Protein AF-N4UXJ7-F1 (afdb_monomer_lite)

Structure (mmCIF, N/CA/C/O backbone):
data_AF-N4UXJ7-F1
#
_entry.id   AF-N4UXJ7-F1
#
loop_
_atom_site.group_PDB
_atom_site.id
_atom_site.type_symbol
_atom_site.label_atom_id
_atom_site.label_alt_id
_atom_site.label_comp_id
_atom_site.label_asym_id
_atom_site.label_entity_id
_atom_site.label_seq_id
_atom_site.pdbx_PDB_ins_code
_atom_site.Cartn_x
_atom_site.Cartn_y
_atom_site.Cartn_z
_atom_site.occupancy
_atom_site.B_iso_or_equiv
_atom_site.auth_seq_id
_atom_site.auth_comp_id
_atom_site.auth_asym_id
_atom_site.auth_atom_id
_atom_site.pdbx_PDB_model_num
ATOM 1 N N . MET A 1 1 ? -17.975 12.031 4.681 1.00 67.38 1 MET A N 1
ATOM 2 C CA . MET A 1 1 ? -16.791 12.435 3.891 1.00 67.38 1 MET A CA 1
ATOM 3 C C . MET A 1 1 ? -15.882 11.219 3.790 1.00 67.38 1 MET A C 1
ATOM 5 O O . MET A 1 1 ? -15.698 10.565 4.808 1.00 67.38 1 MET A O 1
ATOM 9 N N . VAL A 1 2 ? -15.416 10.852 2.595 1.00 83.19 2 VAL A N 1
ATOM 10 C CA . VAL A 1 2 ? -14.556 9.668 2.386 1.00 83.19 2 VAL A CA 1
ATOM 11 C C . VAL A 1 2 ? -13.098 10.100 2.517 1.00 83.19 2 VAL A C 1
ATOM 13 O O . VAL A 1 2 ? -12.705 11.061 1.859 1.00 83.19 2 VAL A O 1
ATOM 16 N N . ASN A 1 3 ? -12.307 9.414 3.348 1.00 90.19 3 ASN A N 1
ATOM 17 C CA . ASN A 1 3 ? -10.877 9.698 3.476 1.00 90.19 3 ASN A CA 1
ATOM 18 C C . ASN A 1 3 ? -10.069 8.797 2.535 1.00 90.19 3 ASN A C 1
ATOM 20 O O . ASN A 1 3 ? -9.943 7.595 2.779 1.00 90.19 3 ASN A O 1
ATOM 24 N N . ALA A 1 4 ? -9.561 9.374 1.448 1.00 91.44 4 ALA A N 1
ATOM 25 C CA . ALA A 1 4 ? -8.794 8.674 0.425 1.00 91.44 4 ALA A CA 1
ATOM 26 C C . ALA A 1 4 ? -7.290 8.909 0.597 1.00 91.44 4 ALA A C 1
ATOM 28 O O . ALA A 1 4 ? -6.869 10.035 0.859 1.00 91.44 4 ALA A O 1
ATOM 29 N N . ALA A 1 5 ? -6.476 7.874 0.380 1.00 93.44 5 ALA A N 1
ATOM 30 C CA . ALA A 1 5 ? -5.021 8.002 0.321 1.00 93.44 5 ALA A CA 1
ATOM 31 C C . ALA A 1 5 ? -4.498 7.718 -1.091 1.00 93.44 5 ALA A C 1
ATOM 33 O O . ALA A 1 5 ? -4.968 6.804 -1.771 1.00 93.44 5 ALA A O 1
ATOM 34 N N . ILE A 1 6 ? -3.486 8.476 -1.514 1.00 93.44 6 ILE A N 1
ATOM 35 C CA . ILE A 1 6 ? -2.790 8.281 -2.789 1.00 93.44 6 ILE A CA 1
ATOM 36 C C . ILE A 1 6 ? -1.342 7.895 -2.477 1.00 93.44 6 ILE A C 1
ATOM 38 O O . ILE A 1 6 ? -0.559 8.717 -2.001 1.00 93.44 6 ILE A O 1
ATOM 42 N N . ALA A 1 7 ? -0.986 6.638 -2.734 1.00 92.69 7 ALA A N 1
ATOM 43 C CA . ALA A 1 7 ? 0.390 6.167 -2.628 1.00 92.69 7 ALA A CA 1
ATOM 44 C C . ALA A 1 7 ? 1.181 6.631 -3.857 1.00 92.69 7 ALA A C 1
ATOM 46 O O . ALA A 1 7 ? 0.739 6.414 -4.985 1.00 92.69 7 ALA A O 1
ATOM 47 N N . ASP A 1 8 ? 2.349 7.237 -3.627 1.00 89.06 8 ASP A N 1
ATOM 48 C CA . ASP A 1 8 ? 3.152 7.938 -4.647 1.00 89.06 8 ASP A CA 1
ATOM 49 C C . ASP A 1 8 ? 2.455 9.185 -5.242 1.00 89.06 8 ASP A C 1
ATOM 51 O O . ASP A 1 8 ? 2.557 9.506 -6.426 1.00 89.06 8 ASP A O 1
ATOM 55 N N . GLY A 1 9 ? 1.718 9.915 -4.395 1.00 87.44 9 GLY A N 1
ATOM 56 C CA . GLY A 1 9 ? 0.935 11.097 -4.778 1.00 87.44 9 GLY A CA 1
ATOM 57 C C . GLY A 1 9 ? 1.742 12.309 -5.266 1.00 87.44 9 GLY A C 1
ATOM 58 O O . GLY A 1 9 ? 1.169 13.228 -5.843 1.00 87.44 9 GLY A O 1
ATOM 59 N N . THR A 1 10 ? 3.062 12.334 -5.069 1.00 87.38 10 THR A N 1
ATOM 60 C CA . THR A 1 10 ? 3.930 13.460 -5.465 1.00 87.38 10 THR A CA 1
ATOM 61 C C . THR A 1 10 ? 4.324 13.429 -6.945 1.00 87.38 10 THR A C 1
ATOM 63 O O . THR A 1 10 ? 4.755 14.450 -7.489 1.00 87.38 10 THR A O 1
ATOM 66 N N . GLY A 1 11 ? 4.153 12.284 -7.616 1.00 83.81 11 GLY A N 1
ATOM 67 C CA . GLY A 1 11 ? 4.396 12.131 -9.049 1.00 83.81 11 GLY A CA 1
ATOM 68 C C . GLY A 1 11 ? 3.406 12.914 -9.918 1.00 83.81 11 GLY A C 1
ATOM 69 O O . GLY A 1 11 ? 2.413 13.458 -9.440 1.00 83.81 11 GLY A O 1
ATOM 70 N N . VAL A 1 12 ? 3.651 12.967 -11.233 1.00 85.50 12 VAL A N 1
ATOM 71 C CA . VAL A 1 12 ? 2.790 13.707 -12.182 1.00 85.50 12 VAL A CA 1
ATOM 72 C C . VAL A 1 12 ? 1.332 13.248 -12.093 1.00 85.50 12 VAL A C 1
ATOM 74 O O . VAL A 1 12 ? 0.457 14.079 -11.887 1.00 85.50 12 VAL A O 1
ATOM 77 N N . VAL A 1 13 ? 1.082 11.936 -12.163 1.00 87.88 13 VAL A N 1
ATOM 78 C CA . VAL A 1 13 ? -0.278 11.376 -12.081 1.00 87.88 13 VAL A CA 1
ATOM 79 C C . VAL A 1 13 ? -0.893 11.607 -10.697 1.00 87.88 13 VAL A C 1
ATOM 81 O O . VAL A 1 13 ? -2.050 12.003 -10.599 1.00 87.88 13 VAL A O 1
ATOM 84 N N . GLY A 1 14 ? -0.115 11.405 -9.62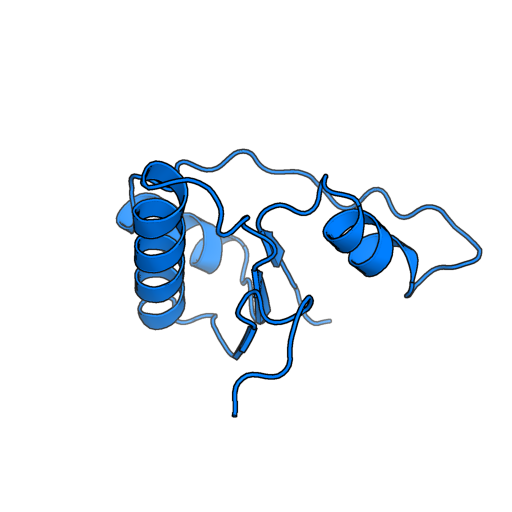9 1.00 88.56 14 GLY A N 1
ATOM 85 C CA . GLY A 1 14 ? -0.567 11.606 -8.252 1.00 88.56 14 GLY A CA 1
ATOM 86 C C . GLY A 1 14 ? -1.028 13.039 -7.980 1.00 88.56 14 GLY A C 1
ATOM 87 O O . GLY A 1 14 ? -2.124 13.239 -7.459 1.00 88.56 14 GLY A O 1
ATOM 88 N N . ARG A 1 15 ? -0.250 14.035 -8.421 1.00 87.19 15 ARG A N 1
ATOM 89 C CA . ARG A 1 15 ? -0.612 15.456 -8.298 1.00 87.19 15 ARG A CA 1
ATOM 90 C C . ARG A 1 15 ? -1.877 15.785 -9.071 1.00 87.19 15 ARG A C 1
ATOM 92 O O . ARG A 1 15 ? -2.767 16.415 -8.517 1.00 87.19 15 ARG A O 1
ATOM 99 N N . THR A 1 16 ? -2.006 15.288 -10.301 1.00 88.94 16 THR A N 1
ATOM 100 C CA . THR A 1 16 ? -3.231 15.483 -11.085 1.00 88.94 16 THR A CA 1
ATOM 101 C C . THR A 1 16 ? -4.460 14.912 -10.376 1.00 88.94 16 THR A C 1
ATOM 103 O O . THR A 1 16 ? -5.509 15.544 -10.399 1.00 88.94 16 THR A O 1
ATOM 106 N N . LEU A 1 17 ? -4.351 13.764 -9.699 1.00 88.06 17 LEU A N 1
ATOM 107 C CA . LEU A 1 17 ? -5.463 13.191 -8.927 1.00 88.06 17 LEU A CA 1
ATOM 108 C C . LEU A 1 17 ? -5.824 14.009 -7.676 1.00 88.06 17 LEU A C 1
ATOM 110 O O . LEU A 1 17 ? -6.985 14.005 -7.271 1.00 88.06 17 LEU A O 1
ATOM 114 N N . ILE A 1 18 ? -4.854 14.701 -7.076 1.00 87.38 18 ILE A N 1
ATOM 115 C CA . ILE A 1 18 ? -5.076 15.616 -5.945 1.00 87.38 18 ILE A CA 1
ATOM 116 C C . ILE A 1 18 ? -5.739 16.916 -6.421 1.00 87.38 18 ILE A C 1
ATOM 118 O O . ILE A 1 18 ? -6.623 17.436 -5.746 1.00 87.38 18 ILE A O 1
ATOM 122 N N . GLU A 1 19 ? -5.320 17.431 -7.577 1.00 82.38 19 GLU A N 1
ATOM 123 C CA . GLU A 1 19 ? -5.708 18.747 -8.100 1.00 82.38 19 GLU A CA 1
ATOM 124 C C . GLU A 1 19 ? -7.026 18.724 -8.894 1.00 82.38 19 GLU A C 1
ATOM 126 O O . GLU A 1 19 ? -7.803 19.671 -8.811 1.00 82.38 19 GLU A O 1
ATOM 131 N N . ALA A 1 20 ? -7.324 17.643 -9.624 1.00 78.56 20 ALA A N 1
ATOM 132 C CA . ALA A 1 20 ? -8.514 17.536 -10.478 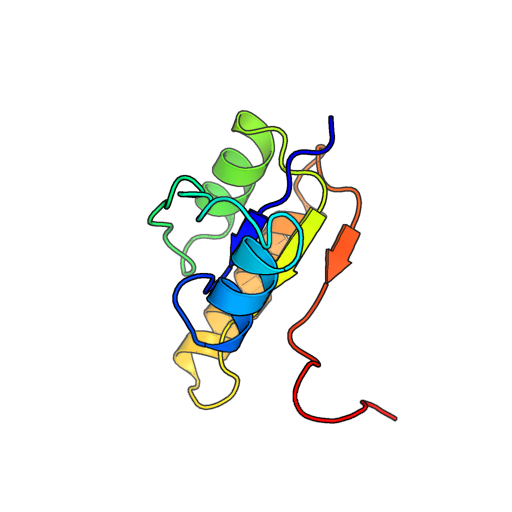1.00 78.56 20 ALA A CA 1
ATOM 133 C C . ALA A 1 20 ? -9.866 17.855 -9.795 1.00 78.56 20 ALA A C 1
ATOM 135 O O . ALA A 1 20 ? -10.725 18.430 -10.464 1.00 78.56 20 ALA A O 1
ATOM 136 N N . PRO A 1 21 ? -10.102 17.517 -8.510 1.00 69.62 21 PRO A N 1
ATOM 137 C CA . PRO A 1 21 ? -11.360 17.839 -7.837 1.00 69.62 21 PRO A CA 1
ATOM 138 C C . PRO A 1 21 ? -11.541 19.332 -7.520 1.00 69.62 21 PRO A C 1
ATOM 140 O O . PRO A 1 21 ? -12.676 19.759 -7.339 1.00 69.62 21 PRO A O 1
ATOM 143 N N . ASN A 1 22 ? -10.454 20.110 -7.435 1.00 64.19 22 ASN A N 1
ATOM 144 C CA . ASN A 1 22 ? -10.460 21.502 -6.973 1.00 64.19 22 ASN A CA 1
ATOM 145 C C . ASN A 1 22 ? -9.674 22.389 -7.951 1.00 64.19 22 ASN A C 1
ATOM 147 O O . ASN A 1 22 ? -8.630 22.940 -7.613 1.00 64.19 22 ASN A O 1
ATOM 151 N N . ALA A 1 23 ? -10.167 22.515 -9.185 1.00 59.97 23 ALA A N 1
ATOM 152 C CA . ALA A 1 23 ? -9.498 23.292 -10.234 1.00 59.97 23 ALA A CA 1
ATOM 153 C C . ALA A 1 23 ? -9.255 24.775 -9.861 1.00 59.97 23 ALA A C 1
ATOM 155 O O . ALA A 1 23 ? -8.362 25.399 -10.430 1.00 59.97 23 ALA A O 1
ATOM 156 N N . ASP A 1 24 ? -10.008 25.310 -8.892 1.00 59.66 24 ASP A N 1
ATOM 157 C CA . ASP A 1 24 ? -9.956 26.714 -8.463 1.00 59.66 24 ASP A CA 1
ATOM 158 C C . ASP A 1 24 ? -9.097 26.970 -7.202 1.00 59.66 24 ASP A C 1
ATOM 160 O O . ASP A 1 24 ? -8.700 28.107 -6.952 1.00 59.66 24 ASP A O 1
ATOM 164 N N . GLU A 1 25 ? -8.734 25.939 -6.429 1.00 57.34 25 GLU A N 1
ATOM 165 C CA . GLU A 1 25 ? -7.878 26.058 -5.237 1.00 57.34 25 GLU A CA 1
ATOM 166 C C . GLU A 1 25 ? -6.891 24.897 -5.188 1.00 57.34 25 GLU A C 1
ATOM 168 O O . GLU A 1 25 ? -7.304 23.748 -5.110 1.00 57.34 25 GLU A O 1
ATOM 173 N N . LYS A 1 26 ? -5.581 25.178 -5.167 1.00 56.50 26 LYS A N 1
ATOM 174 C CA . LYS A 1 26 ? -4.546 24.140 -5.053 1.00 56.50 26 LYS A CA 1
ATOM 175 C C . LYS A 1 26 ? -4.683 23.419 -3.703 1.00 56.50 26 LYS A C 1
ATOM 177 O O . LYS A 1 26 ? -4.249 23.972 -2.687 1.00 56.50 26 LYS A O 1
ATOM 182 N N . PRO A 1 27 ? -5.222 22.190 -3.647 1.00 58.34 27 PRO A N 1
ATOM 183 C CA . PRO A 1 27 ? -5.430 21.529 -2.377 1.00 58.34 27 PRO A CA 1
ATOM 184 C C . PRO A 1 27 ? -4.091 20.943 -1.922 1.00 58.34 27 PRO A C 1
ATOM 186 O O . PRO A 1 27 ? -3.534 20.035 -2.541 1.00 58.34 27 PRO A O 1
ATOM 189 N N . LEU A 1 28 ? -3.547 21.474 -0.827 1.00 67.94 28 LEU A N 1
ATOM 190 C CA . LEU A 1 28 ? -2.437 20.848 -0.111 1.00 67.94 28 LEU A CA 1
ATOM 191 C C . LEU A 1 28 ? -2.984 19.630 0.642 1.00 67.94 28 LEU A C 1
ATOM 193 O O . LEU A 1 28 ? -3.348 19.717 1.814 1.00 67.94 28 LEU A O 1
ATOM 197 N N . ALA A 1 29 ? -3.075 18.488 -0.042 1.00 81.31 29 ALA A N 1
ATOM 198 C CA . ALA A 1 29 ? -3.334 17.223 0.631 1.00 81.31 29 ALA A CA 1
ATOM 199 C C . ALA A 1 29 ? -2.175 16.925 1.606 1.00 81.31 29 ALA A C 1
ATOM 201 O O . ALA A 1 29 ? -1.004 17.069 1.230 1.00 81.31 29 ALA A O 1
ATOM 202 N N . PRO A 1 30 ? -2.460 16.519 2.857 1.00 88.94 30 PRO A N 1
ATOM 203 C CA . PRO A 1 30 ? -1.414 16.188 3.812 1.00 88.94 30 PRO A CA 1
ATOM 204 C C . PRO A 1 30 ? -0.563 15.033 3.276 1.00 88.94 30 PRO A C 1
ATOM 206 O O . PRO A 1 30 ? -1.079 14.008 2.831 1.00 88.94 30 PRO A O 1
ATOM 209 N N . THR A 1 31 ? 0.755 15.219 3.304 1.00 90.00 31 THR A N 1
ATOM 210 C CA . THR A 1 31 ? 1.723 14.225 2.831 1.00 90.00 31 THR A CA 1
ATOM 211 C C . THR A 1 31 ? 2.267 13.444 4.018 1.00 90.00 31 THR A C 1
ATOM 213 O O . THR A 1 31 ? 2.641 14.031 5.031 1.00 90.00 31 THR A O 1
ATOM 216 N N . TYR A 1 32 ? 2.324 12.121 3.879 1.00 92.69 32 TYR A N 1
ATOM 217 C CA . TYR A 1 32 ? 2.853 11.220 4.894 1.00 92.69 32 TYR A CA 1
ATOM 218 C C . TYR A 1 32 ? 3.963 10.368 4.297 1.00 92.69 32 TYR A C 1
ATOM 220 O O . TYR A 1 32 ? 3.799 9.790 3.221 1.00 92.69 32 TYR A O 1
ATOM 228 N N . GLU A 1 33 ? 5.075 10.272 5.014 1.00 91.81 33 GLU A N 1
ATOM 229 C CA . GLU A 1 33 ? 6.102 9.280 4.731 1.00 91.81 33 GLU A CA 1
ATOM 230 C C . GLU A 1 33 ? 5.722 7.970 5.424 1.00 91.81 33 GLU A C 1
ATOM 232 O O . GLU A 1 33 ? 5.313 7.965 6.588 1.00 91.81 33 GLU A O 1
ATOM 237 N N . VAL A 1 34 ? 5.806 6.862 4.691 1.00 92.50 34 VAL A N 1
ATOM 238 C CA . VAL A 1 34 ? 5.467 5.528 5.192 1.00 92.50 34 VAL A CA 1
ATOM 239 C C . VAL A 1 34 ? 6.509 4.523 4.727 1.00 92.50 34 VAL A C 1
ATOM 241 O O . VAL A 1 34 ? 7.027 4.614 3.613 1.00 92.50 34 VAL A O 1
ATOM 244 N N . ASP A 1 35 ? 6.789 3.537 5.573 1.00 92.62 35 ASP A N 1
ATOM 245 C CA . ASP A 1 35 ? 7.684 2.438 5.231 1.00 92.62 35 ASP A CA 1
ATOM 246 C C . ASP A 1 35 ? 6.926 1.341 4.470 1.00 92.62 35 ASP A C 1
ATOM 248 O O . ASP A 1 35 ? 6.223 0.514 5.054 1.00 92.62 35 ASP A O 1
ATOM 252 N N . TYR A 1 36 ? 7.092 1.309 3.147 1.00 91.88 36 TYR A N 1
ATOM 253 C CA . TYR A 1 36 ? 6.481 0.282 2.304 1.00 91.88 36 TYR A CA 1
ATOM 254 C C . TYR A 1 36 ? 7.129 -1.107 2.439 1.00 91.88 36 TYR A C 1
ATOM 256 O O . TYR A 1 36 ? 6.566 -2.088 1.942 1.00 91.88 36 TYR A O 1
ATOM 264 N N . ALA A 1 37 ? 8.280 -1.233 3.104 1.00 92.12 37 ALA A N 1
ATOM 265 C CA . ALA A 1 37 ? 8.874 -2.533 3.409 1.00 92.12 37 ALA A CA 1
ATOM 266 C C . ALA A 1 37 ? 8.171 -3.227 4.591 1.00 92.12 37 ALA A C 1
ATOM 268 O O . ALA A 1 37 ? 8.262 -4.450 4.719 1.00 92.12 37 ALA A O 1
ATOM 269 N N . ASN A 1 38 ? 7.421 -2.479 5.410 1.00 94.19 38 ASN A N 1
ATOM 270 C CA . ASN A 1 38 ? 6.762 -2.983 6.610 1.00 94.19 38 ASN A CA 1
ATOM 271 C C . ASN A 1 38 ? 5.228 -2.947 6.494 1.00 94.19 38 ASN A C 1
ATOM 273 O O . ASN A 1 38 ? 4.565 -1.960 6.813 1.00 94.19 38 ASN A O 1
ATOM 277 N N . SER A 1 39 ? 4.642 -4.076 6.089 1.00 94.19 39 SER A N 1
ATOM 278 C CA . SER A 1 39 ? 3.186 -4.203 5.940 1.00 94.19 39 SER A CA 1
ATOM 279 C C . SER A 1 39 ? 2.410 -4.021 7.249 1.00 94.19 39 SER A C 1
ATOM 281 O O . SER A 1 39 ? 1.295 -3.509 7.208 1.00 94.19 39 SER A O 1
ATOM 283 N N . ALA A 1 40 ? 2.973 -4.375 8.410 1.00 95.25 40 ALA A N 1
ATOM 284 C CA . ALA A 1 40 ? 2.298 -4.191 9.696 1.00 95.25 40 ALA A CA 1
ATOM 285 C C . ALA A 1 40 ? 2.129 -2.701 10.031 1.00 95.25 40 ALA A C 1
ATOM 287 O O . ALA A 1 40 ? 1.036 -2.274 10.407 1.00 95.25 40 ALA A O 1
ATOM 288 N N . SER A 1 41 ? 3.174 -1.900 9.809 1.00 95.75 41 SER A N 1
ATOM 289 C CA . SER A 1 41 ? 3.110 -0.443 9.968 1.00 95.75 41 SER A CA 1
ATOM 290 C C . SER A 1 41 ? 2.094 0.194 9.018 1.00 95.75 41 SER A C 1
ATOM 292 O O . SER A 1 41 ? 1.356 1.093 9.420 1.00 95.75 41 SER A O 1
ATOM 294 N N . LEU A 1 42 ? 2.000 -0.298 7.776 1.00 95.81 42 LEU A N 1
ATOM 295 C CA . LEU A 1 42 ? 1.000 0.172 6.814 1.00 95.81 42 LEU A CA 1
ATOM 296 C C . LEU A 1 42 ? -0.436 -0.138 7.264 1.00 95.81 42 LEU A C 1
ATOM 298 O O . LEU A 1 42 ? -1.303 0.719 7.122 1.00 95.81 42 LEU A O 1
ATOM 302 N N . VAL A 1 43 ? -0.702 -1.323 7.828 1.00 96.25 43 VAL A N 1
ATOM 303 C CA . VAL A 1 43 ? -2.040 -1.670 8.351 1.00 96.25 43 VAL A CA 1
ATOM 304 C C . VAL A 1 43 ? -2.459 -0.696 9.449 1.00 96.25 43 VAL A C 1
ATOM 306 O O . VAL A 1 43 ? -3.568 -0.164 9.403 1.00 96.25 43 VAL A O 1
ATOM 309 N N . ILE A 1 44 ? -1.562 -0.431 10.404 1.00 95.75 44 ILE A N 1
ATOM 310 C CA . ILE A 1 44 ? -1.812 0.513 11.501 1.00 95.75 44 ILE A CA 1
ATOM 311 C C . ILE A 1 44 ? -2.100 1.903 10.929 1.00 95.75 44 ILE A C 1
ATOM 313 O O . ILE A 1 44 ? -3.127 2.496 11.251 1.00 95.75 44 ILE A O 1
ATOM 317 N N . PHE A 1 45 ? -1.260 2.379 10.006 1.00 95.06 45 PHE A N 1
ATOM 318 C CA . PHE A 1 45 ? -1.434 3.681 9.362 1.00 95.06 45 PHE A CA 1
ATOM 319 C C . PHE A 1 45 ? -2.793 3.822 8.655 1.00 95.06 45 PHE A C 1
ATOM 321 O O . PHE A 1 45 ? -3.472 4.841 8.813 1.00 95.06 45 PHE A O 1
ATOM 328 N N . LEU A 1 46 ? -3.201 2.810 7.881 1.00 94.88 46 LEU A N 1
ATOM 329 C CA . LEU A 1 46 ? -4.480 2.819 7.164 1.00 94.88 46 LEU A CA 1
ATOM 330 C C . LEU A 1 46 ? -5.670 2.791 8.135 1.00 94.88 46 LEU A C 1
ATOM 332 O O . LEU A 1 46 ? -6.661 3.489 7.907 1.00 94.88 46 LEU A O 1
ATOM 336 N N . GLY A 1 47 ? -5.564 2.017 9.218 1.00 93.62 47 GLY A N 1
ATOM 337 C CA . GLY A 1 47 ? -6.604 1.885 10.236 1.00 93.62 47 GLY A CA 1
ATOM 338 C C . GLY A 1 47 ? -6.790 3.151 11.073 1.00 93.62 47 GLY A C 1
ATOM 339 O O . GLY A 1 47 ? -7.902 3.676 11.147 1.00 93.62 47 GLY A O 1
ATOM 340 N N . GLU A 1 48 ? -5.711 3.682 11.652 1.00 94.19 48 GLU A N 1
ATOM 341 C CA . GLU A 1 48 ? -5.743 4.868 12.526 1.00 94.19 48 GLU A CA 1
ATOM 342 C C . GLU A 1 48 ? -6.310 6.103 11.823 1.00 94.19 48 GLU A C 1
ATOM 344 O O . GLU A 1 48 ? -6.979 6.933 12.438 1.00 94.19 48 GLU A O 1
ATOM 349 N N . ARG A 1 49 ? -6.068 6.220 10.515 1.00 93.38 49 ARG A N 1
ATOM 350 C CA . ARG A 1 49 ? -6.540 7.350 9.708 1.00 93.38 49 ARG A CA 1
ATOM 351 C C . ARG A 1 49 ? -7.875 7.089 9.018 1.00 93.38 49 ARG A C 1
ATOM 353 O O . ARG A 1 49 ? -8.342 7.958 8.285 1.00 93.38 49 ARG A O 1
ATOM 360 N N . ASN A 1 50 ? -8.495 5.928 9.239 1.00 93.12 50 ASN A N 1
ATOM 361 C CA . ASN A 1 50 ? -9.745 5.528 8.592 1.00 93.12 50 ASN A CA 1
ATOM 362 C C . ASN A 1 50 ? -9.682 5.687 7.058 1.00 93.12 50 ASN A C 1
ATOM 364 O O . ASN A 1 50 ? -10.585 6.248 6.434 1.00 93.12 50 ASN A O 1
ATOM 368 N N . VAL A 1 51 ? -8.569 5.263 6.451 1.00 93.44 51 VAL A N 1
ATOM 369 C CA . VAL A 1 51 ? -8.387 5.343 4.997 1.00 93.44 51 VAL A CA 1
ATOM 370 C C . VAL A 1 51 ? -9.280 4.299 4.336 1.00 93.44 51 VAL A C 1
ATOM 372 O O . VAL A 1 51 ? -9.128 3.105 4.584 1.00 93.44 51 VAL A O 1
ATOM 375 N N . GLN A 1 52 ? -10.202 4.757 3.489 1.00 93.75 52 GLN A N 1
ATOM 376 C CA . GLN A 1 52 ? -11.222 3.905 2.875 1.00 93.75 52 GLN A CA 1
ATOM 377 C C . GLN A 1 52 ? -10.806 3.457 1.469 1.00 93.75 52 GLN A C 1
ATOM 379 O O . GLN A 1 52 ? -10.679 2.251 1.243 1.00 93.75 52 GLN A O 1
ATOM 384 N N . PRO A 1 53 ? -10.565 4.370 0.507 1.00 93.56 53 PRO A N 1
ATOM 385 C CA . PRO A 1 53 ? -9.883 4.001 -0.718 1.00 93.56 53 PRO A CA 1
ATOM 386 C C . PRO A 1 53 ? -8.389 4.331 -0.669 1.00 93.56 53 PRO A C 1
ATOM 388 O O . PRO A 1 53 ? -7.981 5.418 -0.252 1.00 93.56 53 PRO A O 1
ATOM 391 N N . VAL A 1 54 ? -7.581 3.409 -1.191 1.00 94.50 54 VAL A N 1
ATOM 392 C CA . VAL A 1 54 ? -6.171 3.652 -1.526 1.00 94.50 54 VAL A CA 1
ATOM 393 C C . VAL A 1 54 ? -6.018 3.610 -3.038 1.00 94.50 54 VAL A C 1
ATOM 395 O O . VAL A 1 54 ? -6.408 2.633 -3.681 1.00 94.50 54 VAL A O 1
ATOM 398 N N . ILE A 1 55 ? -5.425 4.660 -3.599 1.00 94.00 55 ILE A N 1
ATOM 399 C CA . ILE A 1 55 ? -5.040 4.749 -5.007 1.00 94.00 55 ILE A CA 1
ATOM 400 C C . ILE A 1 55 ? -3.526 4.592 -5.093 1.00 94.00 55 ILE A C 1
ATOM 402 O O . ILE A 1 55 ? -2.785 5.379 -4.509 1.00 94.00 55 ILE A O 1
ATOM 406 N N . SER A 1 56 ? -3.051 3.572 -5.801 1.00 92.25 56 SER A N 1
ATOM 407 C CA . SER A 1 56 ? -1.623 3.317 -5.968 1.00 92.25 56 SER A CA 1
ATOM 408 C C . SER A 1 56 ? -1.113 3.893 -7.285 1.00 92.25 56 SER A C 1
ATOM 410 O O . SER A 1 56 ? -1.593 3.511 -8.350 1.00 92.25 56 SER A O 1
ATOM 412 N N . ILE A 1 57 ? -0.110 4.771 -7.204 1.00 90.75 57 ILE A N 1
ATOM 413 C CA . ILE A 1 57 ? 0.633 5.324 -8.350 1.00 90.75 57 ILE A CA 1
ATOM 414 C C . ILE A 1 57 ? 2.081 4.797 -8.387 1.00 90.75 57 ILE A C 1
ATOM 416 O O . ILE A 1 57 ? 2.820 5.083 -9.324 1.00 90.75 57 ILE A O 1
ATOM 420 N N . LEU A 1 58 ? 2.463 3.942 -7.425 1.00 85.75 58 LEU A N 1
ATOM 421 C CA . LEU A 1 58 ? 3.807 3.363 -7.312 1.00 85.75 58 LEU A CA 1
ATOM 422 C C . LEU A 1 58 ? 4.291 2.804 -8.658 1.00 85.75 58 LEU A C 1
ATOM 424 O O . LEU A 1 58 ? 3.648 1.931 -9.258 1.00 85.75 58 LEU A O 1
ATOM 428 N N . CYS A 1 59 ? 5.426 3.324 -9.126 1.00 71.94 59 CYS A N 1
ATOM 429 C CA . CYS A 1 59 ? 5.987 3.008 -10.436 1.00 71.94 59 CYS A CA 1
ATOM 430 C C . CYS A 1 59 ? 6.339 1.513 -10.588 1.00 71.94 59 CYS A C 1
ATOM 432 O O . CYS A 1 59 ? 6.718 0.830 -9.638 1.00 71.94 59 CYS A O 1
ATOM 434 N N . ILE A 1 60 ? 6.223 1.005 -11.817 1.00 64.56 60 ILE A N 1
ATOM 435 C CA . ILE A 1 60 ? 6.425 -0.411 -12.170 1.00 64.56 60 ILE A CA 1
ATOM 436 C C . ILE A 1 60 ? 7.918 -0.736 -12.407 1.00 64.56 60 ILE A C 1
ATOM 438 O O . ILE A 1 60 ? 8.312 -1.897 -12.381 1.00 64.56 60 ILE A O 1
ATOM 442 N N . ALA A 1 61 ? 8.770 0.273 -12.615 1.00 61.31 61 ALA A N 1
ATOM 443 C CA . ALA A 1 61 ? 10.083 0.100 -13.246 1.00 61.31 61 ALA A CA 1
ATOM 444 C C . ALA A 1 61 ? 11.202 -0.500 -12.365 1.00 61.31 61 ALA A C 1
ATOM 446 O O . ALA A 1 61 ? 12.249 -0.852 -12.903 1.00 61.31 61 ALA A O 1
ATOM 447 N N . ALA A 1 62 ? 11.024 -0.638 -11.045 1.00 59.28 62 ALA A N 1
ATOM 448 C CA . ALA A 1 62 ? 12.071 -1.145 -10.148 1.00 59.28 62 ALA A CA 1
ATOM 449 C C . ALA A 1 62 ? 11.595 -2.330 -9.290 1.00 59.28 62 ALA A C 1
ATOM 451 O O . ALA A 1 62 ? 10.475 -2.346 -8.780 1.00 59.28 62 ALA A O 1
ATOM 452 N N . THR A 1 63 ? 12.469 -3.318 -9.078 1.00 59.66 63 THR A N 1
ATOM 453 C CA . THR A 1 63 ? 12.190 -4.516 -8.261 1.00 59.66 63 THR A CA 1
ATOM 454 C C . THR A 1 63 ? 11.837 -4.173 -6.812 1.00 59.66 63 THR A C 1
ATOM 456 O O . THR A 1 63 ? 10.925 -4.780 -6.255 1.00 59.66 63 THR A O 1
ATOM 459 N N . SER A 1 64 ? 12.467 -3.147 -6.228 1.00 63.22 64 SER A N 1
ATOM 460 C CA . SER A 1 64 ? 12.126 -2.630 -4.892 1.00 63.22 64 SER A CA 1
ATOM 461 C C . SER A 1 64 ? 10.669 -2.157 -4.795 1.00 63.22 64 SER A C 1
ATOM 463 O O . SER A 1 64 ? 10.013 -2.376 -3.780 1.00 63.22 64 SER A O 1
ATOM 465 N N . LEU A 1 65 ? 10.118 -1.598 -5.877 1.00 70.00 65 LEU A N 1
ATOM 466 C CA . LEU A 1 65 ? 8.729 -1.139 -5.940 1.00 70.00 65 LEU A CA 1
ATOM 467 C C . LEU A 1 65 ? 7.733 -2.300 -6.069 1.00 70.00 65 LEU A C 1
ATOM 469 O O . LEU A 1 65 ? 6.569 -2.150 -5.703 1.00 70.00 65 LEU A O 1
ATOM 473 N N . THR A 1 66 ? 8.169 -3.482 -6.518 1.00 76.62 66 THR A N 1
ATOM 474 C CA . THR A 1 66 ? 7.306 -4.676 -6.546 1.00 76.62 66 THR A CA 1
ATOM 475 C C . THR A 1 66 ? 6.962 -5.135 -5.132 1.00 76.62 66 THR A C 1
ATOM 477 O O . THR A 1 66 ? 5.785 -5.345 -4.839 1.00 76.62 66 THR A O 1
ATOM 480 N N . THR A 1 67 ? 7.953 -5.202 -4.239 1.00 85.25 67 THR A N 1
A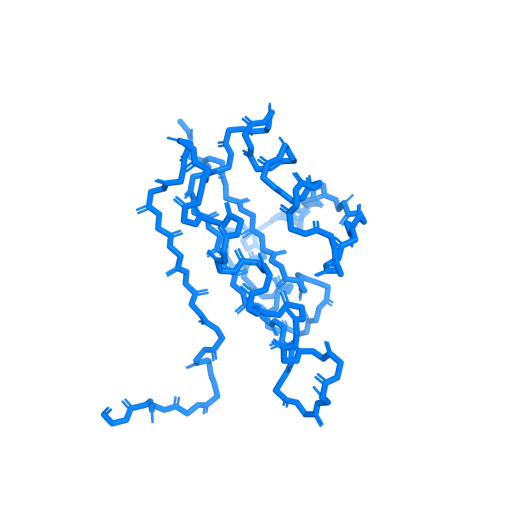TOM 481 C CA . THR A 1 67 ? 7.739 -5.529 -2.821 1.00 85.25 67 THR A CA 1
ATOM 482 C C . THR A 1 67 ? 6.868 -4.478 -2.138 1.00 85.25 67 THR A C 1
ATOM 484 O O . THR A 1 67 ? 5.891 -4.834 -1.483 1.00 85.25 67 THR A O 1
ATOM 487 N N . SER A 1 68 ? 7.143 -3.190 -2.367 1.00 88.75 68 SER A N 1
ATOM 488 C CA . SER A 1 68 ? 6.338 -2.089 -1.820 1.00 88.75 68 SER A CA 1
ATOM 489 C C . SER A 1 68 ? 4.862 -2.179 -2.214 1.00 88.75 68 SER A C 1
ATOM 491 O O . SER A 1 68 ? 3.980 -2.006 -1.373 1.00 88.75 68 SER A O 1
ATOM 493 N N . ARG A 1 69 ? 4.570 -2.494 -3.484 1.00 87.25 69 ARG A N 1
ATOM 494 C CA . ARG A 1 69 ? 3.187 -2.666 -3.960 1.00 87.25 69 ARG A CA 1
ATOM 495 C C . ARG A 1 69 ? 2.506 -3.868 -3.319 1.00 87.25 69 ARG A C 1
ATOM 497 O O . ARG A 1 69 ? 1.363 -3.745 -2.894 1.00 87.25 69 ARG A O 1
ATOM 504 N N . LEU A 1 70 ? 3.187 -5.012 -3.248 1.00 91.00 7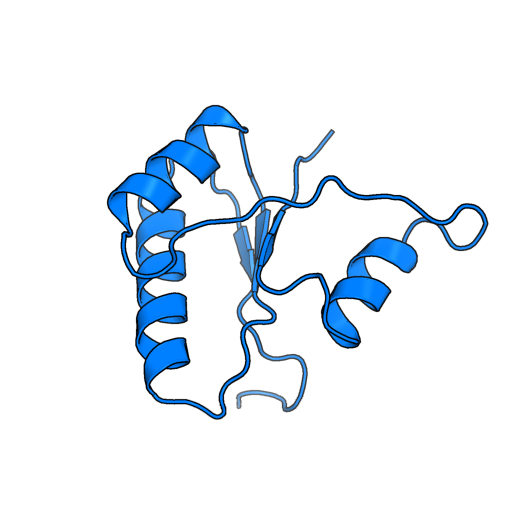0 LEU A N 1
ATOM 505 C CA . LEU A 1 70 ? 2.628 -6.214 -2.627 1.00 91.00 70 LEU A CA 1
ATOM 506 C C . LEU 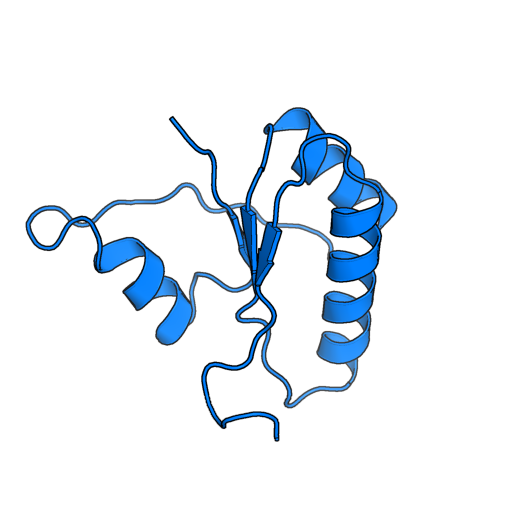A 1 70 ? 2.333 -5.984 -1.145 1.00 91.00 70 LEU A C 1
ATOM 508 O O . LEU A 1 70 ? 1.245 -6.313 -0.683 1.00 91.00 70 LEU A O 1
ATOM 512 N N . ASN A 1 71 ? 3.249 -5.346 -0.421 1.00 94.00 71 ASN A N 1
ATOM 513 C CA . ASN A 1 71 ? 3.041 -4.995 0.980 1.00 94.00 71 ASN A CA 1
ATOM 514 C C . ASN A 1 71 ? 1.870 -4.029 1.167 1.00 94.00 71 ASN A C 1
ATOM 516 O O . ASN A 1 71 ? 1.091 -4.204 2.101 1.00 94.00 71 ASN A O 1
ATOM 520 N N . LEU A 1 72 ? 1.709 -3.051 0.271 1.00 94.19 72 LEU A N 1
ATOM 521 C CA . LEU A 1 72 ? 0.568 -2.140 0.300 1.00 94.19 72 LEU A CA 1
ATOM 522 C C . LEU A 1 72 ? -0.758 -2.866 0.024 1.00 94.19 72 LEU A C 1
ATOM 524 O O . LEU A 1 72 ? -1.750 -2.568 0.683 1.00 94.19 72 LEU A O 1
ATOM 528 N N . ILE A 1 73 ? -0.776 -3.835 -0.896 1.00 93.88 73 ILE A N 1
ATOM 529 C CA . ILE A 1 73 ? -1.952 -4.681 -1.162 1.00 93.88 73 ILE A CA 1
ATOM 530 C C . ILE A 1 73 ? -2.293 -5.524 0.071 1.00 93.88 73 ILE A C 1
ATOM 532 O O . ILE A 1 73 ? -3.442 -5.542 0.499 1.00 93.88 73 ILE A O 1
ATOM 536 N N . VAL A 1 74 ? -1.299 -6.178 0.677 1.00 94.62 74 VAL A N 1
ATOM 537 C CA . VAL A 1 74 ? -1.487 -6.978 1.899 1.00 94.62 74 VAL A CA 1
ATOM 538 C C . VAL A 1 74 ? -1.979 -6.106 3.055 1.00 94.62 74 VAL A C 1
ATOM 540 O O . VAL A 1 74 ? -2.829 -6.532 3.833 1.00 94.62 74 VAL A O 1
ATOM 543 N N . ALA A 1 75 ? -1.467 -4.883 3.180 1.00 95.44 75 ALA A N 1
ATOM 544 C CA . ALA A 1 75 ? -1.903 -3.958 4.217 1.00 95.44 75 ALA A CA 1
ATOM 545 C C . ALA A 1 75 ? -3.334 -3.455 3.993 1.00 95.44 75 ALA A C 1
ATOM 547 O O . ALA A 1 75 ? -4.104 -3.351 4.946 1.00 95.44 75 ALA A O 1
ATOM 548 N N . ALA A 1 76 ? -3.694 -3.179 2.740 1.00 94.00 76 ALA A N 1
ATOM 549 C CA . ALA A 1 76 ? -5.048 -2.816 2.349 1.00 94.00 76 ALA A CA 1
ATOM 550 C C . ALA A 1 76 ? -6.051 -3.935 2.661 1.00 94.00 76 ALA A C 1
ATOM 552 O O . ALA A 1 76 ? -7.076 -3.667 3.275 1.00 94.00 76 ALA A O 1
ATOM 553 N N . ASP A 1 77 ? -5.729 -5.177 2.296 1.00 94.81 77 ASP A N 1
ATOM 554 C CA . ASP A 1 77 ? -6.562 -6.359 2.557 1.00 94.81 77 ASP A CA 1
ATOM 555 C C . ASP A 1 77 ? -6.788 -6.600 4.059 1.00 94.81 77 ASP A C 1
ATOM 557 O O . ASP A 1 77 ? -7.883 -6.944 4.497 1.00 94.81 77 ASP A O 1
ATOM 561 N N . ARG A 1 78 ? -5.760 -6.351 4.877 1.00 95.31 78 ARG A N 1
ATOM 562 C CA . ARG A 1 78 ? -5.822 -6.526 6.337 1.00 95.31 78 ARG A CA 1
ATOM 563 C C . ARG A 1 78 ? -6.442 -5.348 7.090 1.00 95.31 78 ARG A C 1
ATOM 565 O O . ARG A 1 78 ? -6.702 -5.478 8.286 1.00 95.31 78 ARG A O 1
ATOM 572 N N . SER A 1 79 ? -6.638 -4.198 6.447 1.00 92.88 79 SER A N 1
ATOM 573 C CA . SER A 1 79 ? -7.194 -3.013 7.101 1.00 92.88 79 SER A CA 1
ATOM 574 C C . SER A 1 79 ? -8.719 -3.075 7.122 1.00 92.88 79 SER A C 1
ATOM 576 O O . SER A 1 79 ? -9.370 -3.117 6.083 1.00 92.88 79 SER A O 1
ATOM 578 N N . SER A 1 80 ? -9.313 -3.005 8.314 1.00 87.94 80 SER A N 1
ATOM 579 C CA . SER A 1 80 ? -10.772 -3.035 8.486 1.00 87.94 80 SER A CA 1
ATOM 580 C C . SER A 1 80 ? -11.487 -1.782 7.967 1.00 87.94 80 SER A C 1
ATOM 582 O O . SER A 1 80 ? -12.693 -1.819 7.741 1.00 87.94 80 SER A O 1
ATOM 584 N N . ALA A 1 81 ? -10.763 -0.674 7.775 1.00 89.25 81 ALA A N 1
ATOM 585 C CA . ALA A 1 81 ? -11.310 0.565 7.219 1.00 89.25 81 ALA A CA 1
ATOM 586 C C . ALA A 1 81 ? -11.410 0.538 5.682 1.00 89.25 81 ALA A C 1
ATOM 588 O O . ALA A 1 81 ? -12.072 1.396 5.091 1.00 89.25 81 ALA A O 1
ATOM 589 N N . MET A 1 82 ? -10.753 -0.430 5.036 1.00 90.56 82 MET A N 1
ATOM 590 C CA . MET A 1 82 ? -10.567 -0.464 3.594 1.00 90.56 82 MET A CA 1
ATOM 591 C C . MET A 1 82 ? -11.862 -0.823 2.858 1.00 90.56 82 MET A C 1
ATOM 593 O O . MET A 1 82 ? -12.480 -1.850 3.118 1.00 90.56 82 MET A O 1
ATOM 597 N N . GLN A 1 83 ? -12.248 0.002 1.886 1.00 92.25 83 GLN A N 1
ATOM 598 C CA . GLN A 1 83 ? -13.398 -0.250 1.008 1.00 92.25 83 GLN A CA 1
ATOM 599 C C . GLN A 1 83 ? -12.986 -0.556 -0.431 1.00 92.25 83 GLN A C 1
ATOM 601 O O . GLN A 1 83 ? -13.671 -1.307 -1.124 1.00 92.25 83 GLN A O 1
ATOM 606 N N . ARG A 1 84 ? -11.891 0.042 -0.921 1.00 93.69 84 ARG A N 1
ATOM 607 C CA . ARG A 1 84 ? -11.459 -0.141 -2.312 1.00 93.69 84 ARG A CA 1
ATOM 608 C C . ARG A 1 84 ? -9.960 0.071 -2.484 1.00 93.69 84 ARG A C 1
ATOM 610 O O . ARG A 1 84 ? -9.421 1.090 -2.070 1.00 93.69 84 ARG A O 1
ATOM 617 N N . PHE A 1 85 ? -9.305 -0.839 -3.195 1.00 94.00 85 PHE A N 1
ATOM 618 C CA . PHE A 1 85 ? -7.927 -0.665 -3.648 1.00 94.00 85 PHE A CA 1
ATOM 619 C C . PHE A 1 85 ? -7.900 -0.408 -5.159 1.00 94.00 85 PHE A C 1
ATOM 621 O O . PHE A 1 85 ? -8.461 -1.190 -5.928 1.00 94.00 85 PHE A O 1
ATOM 628 N N . ILE A 1 86 ? -7.272 0.687 -5.593 1.00 93.06 86 ILE A N 1
ATOM 629 C CA . ILE A 1 86 ? -7.098 1.029 -7.011 1.00 93.06 86 ILE A CA 1
ATOM 630 C C . ILE A 1 86 ? -5.618 0.821 -7.366 1.00 93.06 86 ILE A C 1
ATOM 632 O O . ILE A 1 86 ? -4.774 1.591 -6.901 1.00 93.06 86 ILE A O 1
ATOM 636 N N . PRO A 1 87 ? -5.275 -0.219 -8.147 1.00 90.19 87 PRO A N 1
ATOM 637 C CA . PRO A 1 87 ? -3.894 -0.480 -8.534 1.00 90.19 87 PRO A CA 1
ATOM 638 C C . PRO A 1 87 ? -3.388 0.544 -9.560 1.00 90.19 87 PRO A C 1
ATOM 640 O O . PRO A 1 87 ? -4.169 1.210 -10.238 1.00 90.19 87 PRO A O 1
ATOM 643 N N . ASN A 1 88 ? -2.065 0.619 -9.722 1.00 87.62 88 ASN A N 1
ATOM 644 C CA . ASN A 1 88 ? -1.456 1.430 -10.773 1.00 87.62 88 ASN A CA 1
ATOM 645 C C . ASN A 1 88 ? -1.694 0.796 -12.156 1.00 87.62 88 ASN A C 1
ATOM 647 O O . ASN A 1 88 ? -0.931 -0.067 -12.590 1.00 87.62 88 ASN A O 1
ATOM 651 N N . THR A 1 89 ? -2.752 1.228 -12.839 1.00 85.25 89 THR A N 1
ATOM 652 C CA . THR A 1 89 ? -3.114 0.797 -14.204 1.00 85.25 89 THR A CA 1
ATOM 653 C C . THR A 1 89 ? -3.358 1.993 -15.129 1.00 85.25 89 THR A C 1
ATOM 655 O O . THR A 1 89 ? -4.131 1.911 -16.079 1.00 85.25 89 THR A O 1
ATOM 658 N N . PHE A 1 90 ? -2.729 3.135 -14.838 1.00 84.19 90 PHE A N 1
ATOM 659 C CA . PHE A 1 90 ? -2.987 4.397 -15.542 1.00 84.19 90 PHE A CA 1
ATOM 660 C C . PHE A 1 90 ? -2.281 4.504 -16.903 1.00 84.19 90 PHE A C 1
ATOM 662 O O . PHE A 1 90 ? -2.622 5.375 -17.696 1.00 84.19 90 PHE A O 1
ATOM 669 N N . ALA A 1 91 ? -1.301 3.636 -17.182 1.00 78.19 91 ALA A N 1
ATOM 670 C CA . ALA A 1 91 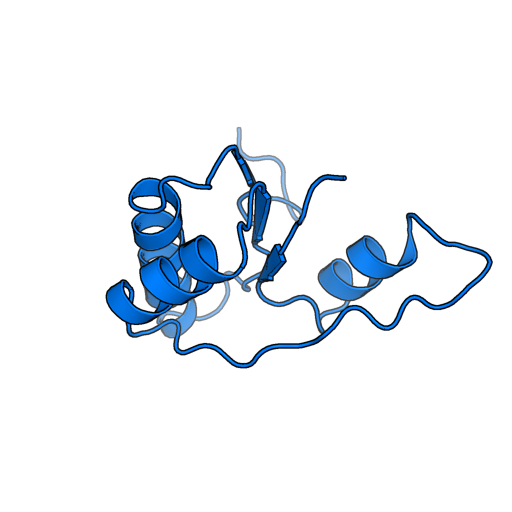? -0.492 3.704 -18.401 1.00 78.19 91 ALA A CA 1
ATOM 671 C C . ALA A 1 91 ? -1.061 2.881 -19.566 1.00 78.19 91 ALA A C 1
ATOM 673 O O . ALA A 1 91 ? -1.049 3.326 -20.710 1.00 78.19 91 ALA A O 1
ATOM 674 N N . THR A 1 92 ? -1.534 1.664 -19.297 1.00 72.25 92 THR A N 1
ATOM 675 C CA . THR A 1 92 ? -2.042 0.742 -20.320 1.00 72.25 92 THR A CA 1
ATOM 676 C C . THR A 1 92 ? -3.254 -0.003 -19.782 1.00 72.25 92 THR A C 1
ATOM 678 O O . THR A 1 92 ? -3.338 -0.279 -18.584 1.00 72.25 92 THR A O 1
ATOM 681 N N . ARG A 1 93 ? -4.213 -0.332 -20.660 1.00 70.62 93 ARG A N 1
ATOM 682 C CA . ARG A 1 93 ? -5.292 -1.246 -20.276 1.00 70.62 93 ARG A CA 1
ATOM 683 C C . ARG A 1 93 ? -4.686 -2.620 -20.012 1.00 70.62 93 ARG A C 1
ATOM 685 O O . ARG A 1 93 ? -4.007 -3.161 -20.879 1.00 70.62 93 ARG A O 1
ATOM 692 N N . CYS A 1 94 ? -4.970 -3.178 -18.842 1.00 56.03 94 CYS A N 1
ATOM 693 C CA . CYS A 1 94 ? -4.808 -4.608 -18.634 1.00 56.03 94 CYS A CA 1
ATOM 694 C C . CYS A 1 94 ? -5.935 -5.317 -19.413 1.00 56.03 94 CYS A C 1
ATOM 696 O O . CYS A 1 94 ? -7.084 -4.882 -19.270 1.00 56.03 94 CYS A O 1
ATOM 698 N N . PRO A 1 95 ? -5.627 -6.299 -20.279 1.00 53.59 95 PRO A N 1
ATOM 699 C CA . PRO A 1 95 ? -6.639 -7.097 -20.968 1.00 53.59 95 PRO A CA 1
ATOM 700 C C . PRO A 1 95 ? -7.484 -7.926 -19.994 1.00 53.59 95 PRO A C 1
ATOM 702 O O . PRO A 1 95 ? -6.987 -8.224 -18.881 1.00 53.59 95 PRO A O 1
#

Foldseek 3Di:
DAAAAEAVLVDPVNLCVQCVVPVPDRDPDDDDDDDLLDLVRLLCVCQVRLHAEYEYQQDPPDPVSVSSQVSNVVSLVNHPSYNYYHYNPVPDDDD

Secondary structure (DSSP, 8-state):
----EEETTTSHHHHHHHHTT-TTS---PPP----TT-HHHHHHHHHHTT--EEEE---SS-HHHHHHHHHHHHHHHH-TT--EEE-S-SSS---

pLDDT: mean 84.82, std 12.14, range [53.59, 96.25]

Radius of gyration: 13.3 Å; chains: 1; bounding box: 29×34×34 Å

Organism: Colletotrichum orbiculare (strain 104-T / ATCC 96160 / CBS 514.97 / LARS 414 / MAFF 240422) (NCBI:txid1213857)

Sequence (95 aa):
MVNAAIADGTGVVGRTLIEAPNADEKPLAPTYEVDYANSASLVIFLGERNVQPVISILCIAATSLTTSRLNLIVAADRSSAMQRFIPNTFATRCP